Protein AF-A0A096AP42-F1 (afdb_monomer)

Sequence (80 aa):
MERTQTMYQQLADIDDNISWGAVAKEYFNKSASWFYHKMDGIDGNRKPTEFNLEERIQLKGALCDLADRIRRAADRIETT

Structure (mmCIF, N/CA/C/O backbone):
data_AF-A0A096AP42-F1
#
_entry.id   AF-A0A096AP42-F1
#
loop_
_atom_site.group_PDB
_atom_site.id
_atom_site.type_symbol
_atom_site.label_atom_id
_atom_site.label_alt_id
_atom_site.label_comp_id
_atom_site.label_asym_id
_atom_site.label_entity_id
_atom_site.label_seq_id
_atom_site.pdbx_PDB_ins_code
_atom_site.Cartn_x
_atom_site.Cartn_y
_atom_site.Cartn_z
_atom_site.occupancy
_atom_site.B_iso_or_equiv
_atom_site.auth_seq_id
_atom_site.auth_comp_id
_atom_site.auth_asym_id
_atom_site.auth_atom_id
_atom_site.pdbx_PDB_model_num
ATOM 1 N N . MET A 1 1 ? -4.390 7.286 -28.921 1.00 40.72 1 MET A N 1
ATOM 2 C CA . MET A 1 1 ? -3.576 6.502 -27.972 1.00 40.72 1 MET A CA 1
ATOM 3 C C . MET A 1 1 ? -4.175 6.723 -26.600 1.00 40.72 1 MET A C 1
ATOM 5 O O . MET A 1 1 ? -4.160 7.858 -26.139 1.00 40.72 1 MET A O 1
ATOM 9 N N . GLU A 1 2 ? -4.795 5.704 -26.009 1.00 44.00 2 GLU A N 1
ATOM 10 C CA . GLU A 1 2 ? -5.237 5.788 -24.614 1.00 44.00 2 GLU A CA 1
ATOM 11 C C . GLU A 1 2 ? -4.009 6.000 -23.726 1.00 44.00 2 GLU A C 1
ATOM 13 O O . GLU A 1 2 ? -3.007 5.298 -23.860 1.00 44.00 2 GLU A O 1
ATOM 18 N N . ARG A 1 3 ? -4.053 7.011 -22.856 1.00 53.12 3 ARG A N 1
ATOM 19 C CA . ARG A 1 3 ? -3.049 7.160 -21.804 1.00 53.12 3 ARG A CA 1
ATOM 20 C C . ARG A 1 3 ? -3.399 6.135 -20.732 1.00 53.12 3 ARG A C 1
ATOM 22 O O . ARG A 1 3 ? -4.307 6.384 -19.944 1.00 53.12 3 ARG A O 1
ATOM 29 N N . THR A 1 4 ? -2.729 4.987 -20.725 1.00 62.59 4 THR A N 1
ATOM 30 C CA . THR A 1 4 ? -2.832 4.050 -19.602 1.00 62.59 4 THR A CA 1
ATOM 31 C C . THR A 1 4 ? -2.373 4.782 -18.346 1.00 62.59 4 THR A C 1
ATOM 33 O O . THR A 1 4 ? -1.237 5.253 -18.290 1.00 62.59 4 THR A O 1
ATOM 36 N N . GLN A 1 5 ? -3.273 4.937 -17.377 1.00 81.44 5 GLN A N 1
ATOM 37 C CA . GLN A 1 5 ? -2.941 5.585 -16.115 1.00 81.44 5 GLN A CA 1
ATOM 38 C C . GLN A 1 5 ? -1.978 4.708 -15.314 1.00 81.44 5 GLN A C 1
ATOM 40 O 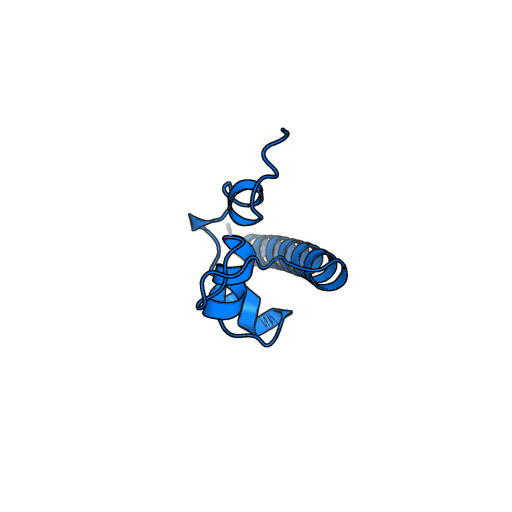O . GLN A 1 5 ? -2.181 3.493 -15.226 1.00 81.44 5 GLN A O 1
ATOM 45 N N . THR A 1 6 ? -0.949 5.316 -14.720 1.00 90.44 6 THR A N 1
ATOM 46 C CA . THR A 1 6 ? -0.042 4.607 -13.807 1.00 90.44 6 THR A CA 1
ATOM 47 C C . THR A 1 6 ? -0.809 4.122 -12.578 1.00 90.44 6 THR A C 1
ATOM 49 O O . THR A 1 6 ? -1.895 4.623 -12.271 1.00 90.44 6 THR A O 1
ATOM 52 N N . MET A 1 7 ? -0.262 3.150 -11.843 1.00 94.94 7 MET A N 1
ATOM 53 C CA . MET A 1 7 ? -0.914 2.703 -10.607 1.00 94.94 7 MET A CA 1
ATOM 54 C C . MET A 1 7 ? -1.017 3.856 -9.596 1.00 94.94 7 MET A C 1
ATOM 56 O O . MET A 1 7 ? -2.029 3.980 -8.915 1.00 94.94 7 MET A O 1
ATOM 60 N N . TYR A 1 8 ? -0.028 4.754 -9.580 1.00 91.62 8 TYR A N 1
ATOM 61 C CA . TYR A 1 8 ? -0.073 5.980 -8.787 1.00 91.62 8 TYR A CA 1
ATOM 62 C C . TYR A 1 8 ? -1.312 6.838 -9.091 1.00 91.62 8 TYR A C 1
ATOM 64 O O . TYR A 1 8 ? -2.022 7.248 -8.182 1.00 91.62 8 TYR A O 1
ATOM 72 N N . GLN A 1 9 ? -1.645 7.044 -10.369 1.00 93.25 9 GLN A N 1
ATOM 73 C CA . GLN A 1 9 ? -2.834 7.811 -10.763 1.00 93.25 9 GLN A CA 1
ATOM 74 C C . GLN A 1 9 ? -4.146 7.129 -10.354 1.00 93.25 9 GLN A C 1
ATOM 76 O O . GLN A 1 9 ? -5.095 7.807 -9.973 1.00 93.25 9 GLN A O 1
ATOM 81 N N . GLN A 1 10 ? -4.191 5.796 -10.393 1.00 94.12 10 GLN A N 1
ATOM 82 C CA . GLN A 1 10 ? -5.371 5.027 -9.984 1.00 94.12 10 GLN A CA 1
ATOM 83 C C . GLN A 1 10 ? -5.602 5.061 -8.465 1.00 94.12 10 GLN A C 1
ATOM 85 O O . GLN A 1 10 ? -6.739 4.922 -8.023 1.00 94.12 10 GLN A O 1
ATOM 90 N N . LEU A 1 11 ? -4.540 5.245 -7.676 1.00 94.88 11 LEU A N 1
ATOM 91 C CA . LEU A 1 11 ? -4.571 5.260 -6.209 1.00 94.88 11 LEU A CA 1
ATOM 92 C C . LEU A 1 11 ? -4.388 6.670 -5.622 1.00 94.88 11 LEU A C 1
ATOM 94 O O . LEU A 1 11 ? -4.192 6.811 -4.418 1.00 94.88 11 LEU A O 1
ATOM 98 N N . ALA A 1 12 ? -4.485 7.711 -6.454 1.00 93.56 12 ALA A N 1
ATOM 99 C CA . ALA A 1 12 ? -4.243 9.097 -6.055 1.00 93.56 12 ALA A CA 1
ATOM 100 C C . ALA A 1 12 ? -5.160 9.584 -4.916 1.00 93.56 12 ALA A C 1
ATOM 102 O O . ALA A 1 12 ? -4.742 10.420 -4.126 1.00 93.56 12 ALA A O 1
ATOM 103 N N . ASP A 1 13 ? -6.378 9.042 -4.801 1.00 96.12 13 ASP A N 1
ATOM 104 C CA . ASP A 1 13 ? -7.339 9.389 -3.737 1.00 96.12 13 ASP A CA 1
ATOM 105 C C . ASP A 1 13 ? -6.833 9.058 -2.321 1.00 96.12 13 ASP A C 1
ATOM 107 O O . ASP A 1 13 ? -7.233 9.692 -1.352 1.00 96.12 13 ASP A O 1
ATOM 111 N N . ILE A 1 14 ? -5.934 8.077 -2.197 1.00 95.50 14 ILE A N 1
ATOM 112 C CA . ILE A 1 14 ? -5.452 7.562 -0.905 1.00 95.50 14 ILE A CA 1
ATOM 113 C C . ILE A 1 14 ? -3.942 7.737 -0.710 1.00 95.50 14 ILE A C 1
ATOM 115 O O . ILE A 1 14 ? -3.409 7.301 0.311 1.00 95.50 14 ILE A O 1
ATOM 119 N N . ASP A 1 15 ? -3.245 8.345 -1.675 1.00 93.56 15 ASP A N 1
ATOM 120 C CA . ASP A 1 15 ? -1.779 8.411 -1.702 1.00 93.56 15 ASP A CA 1
ATOM 121 C C . ASP A 1 15 ? -1.200 9.086 -0.450 1.00 93.56 15 ASP A C 1
ATOM 123 O O . ASP A 1 15 ? -0.361 8.505 0.239 1.00 93.56 15 ASP A O 1
ATOM 127 N N . ASP A 1 16 ? -1.742 10.247 -0.075 1.00 94.19 16 ASP A N 1
ATOM 128 C CA . ASP A 1 16 ? -1.297 11.014 1.097 1.00 94.19 16 ASP A CA 1
ATOM 129 C C . ASP A 1 16 ? -1.637 10.340 2.441 1.00 94.19 16 ASP A C 1
ATOM 131 O O . ASP A 1 16 ? -1.167 10.761 3.502 1.00 94.19 16 ASP A O 1
ATOM 135 N N . ASN A 1 17 ? -2.470 9.297 2.434 1.00 95.94 17 ASN A N 1
ATOM 136 C CA . ASN A 1 17 ? -2.922 8.616 3.647 1.00 95.94 17 ASN A CA 1
ATOM 137 C C . ASN A 1 17 ? -2.229 7.271 3.884 1.00 95.94 17 ASN A C 1
ATOM 139 O O . ASN A 1 17 ? -2.401 6.679 4.953 1.00 95.94 17 ASN A O 1
ATOM 143 N N . ILE A 1 18 ? -1.450 6.777 2.917 1.00 94.75 18 ILE A N 1
ATOM 144 C CA . ILE A 1 18 ? -0.866 5.437 2.959 1.00 94.75 18 ILE A CA 1
ATOM 145 C C . ILE A 1 18 ? 0.658 5.497 2.897 1.00 94.75 18 ILE A C 1
ATOM 147 O O . ILE A 1 18 ? 1.268 6.114 2.032 1.00 94.75 18 ILE A O 1
ATOM 151 N N . SER A 1 19 ? 1.308 4.743 3.785 1.00 95.94 19 SER A N 1
ATOM 152 C CA . SER A 1 19 ? 2.735 4.456 3.647 1.00 95.94 19 SER A CA 1
ATOM 153 C C . SER A 1 19 ? 2.954 3.289 2.681 1.00 95.94 19 SER A C 1
ATOM 155 O O . SER A 1 19 ? 2.932 2.122 3.080 1.00 95.94 19 SER A O 1
ATOM 15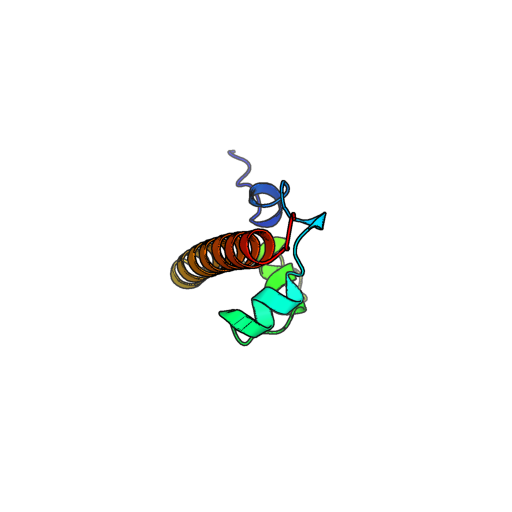7 N N . TRP A 1 20 ? 3.227 3.584 1.408 1.00 96.75 20 TRP A N 1
ATOM 158 C CA . TRP A 1 20 ? 3.522 2.548 0.407 1.00 96.75 20 TRP A CA 1
ATOM 159 C C . TRP A 1 20 ? 4.753 1.706 0.750 1.00 96.75 20 TRP A C 1
ATOM 161 O O . TRP A 1 20 ? 4.795 0.513 0.459 1.00 96.75 20 TRP A O 1
ATOM 171 N N . GLY A 1 21 ? 5.738 2.286 1.442 1.00 97.75 21 GLY A N 1
ATOM 172 C CA . GLY A 1 21 ? 6.883 1.538 1.962 1.00 97.75 21 GLY A CA 1
ATOM 173 C C . GLY A 1 21 ? 6.495 0.478 3.000 1.00 97.75 21 GLY A C 1
ATOM 174 O O . GLY A 1 21 ? 7.068 -0.614 3.000 1.00 97.75 21 GLY A O 1
ATOM 175 N N . ALA A 1 22 ? 5.503 0.764 3.850 1.00 98.00 22 ALA A N 1
ATOM 176 C CA . ALA A 1 22 ? 4.969 -0.216 4.792 1.00 98.00 22 ALA A CA 1
ATOM 177 C C . ALA A 1 22 ? 4.211 -1.329 4.057 1.00 98.00 22 ALA A C 1
ATOM 179 O O . ALA A 1 22 ? 4.467 -2.503 4.319 1.00 98.00 22 ALA A O 1
ATOM 180 N N . VAL A 1 23 ? 3.376 -0.974 3.072 1.00 98.12 23 VAL A N 1
ATOM 181 C CA . VAL A 1 23 ? 2.660 -1.947 2.227 1.00 98.12 23 VAL A CA 1
ATOM 182 C C . VAL A 1 23 ? 3.642 -2.877 1.503 1.00 98.12 23 VAL A C 1
ATOM 184 O O . VAL A 1 23 ? 3.476 -4.098 1.522 1.00 98.12 23 VAL A O 1
ATOM 187 N N . ALA A 1 24 ? 4.710 -2.323 0.925 1.00 98.38 24 ALA A N 1
ATOM 188 C CA . ALA A 1 24 ? 5.754 -3.086 0.246 1.00 98.38 24 ALA A CA 1
ATOM 189 C C . ALA A 1 24 ? 6.413 -4.124 1.165 1.00 98.38 24 ALA A C 1
ATOM 191 O O . ALA A 1 24 ? 6.639 -5.269 0.768 1.00 98.38 24 ALA A O 1
ATOM 192 N N . LYS A 1 25 ? 6.704 -3.732 2.408 1.00 98.38 25 LYS A N 1
ATOM 193 C CA . LYS A 1 25 ? 7.333 -4.612 3.391 1.00 98.38 25 LYS A CA 1
ATOM 194 C C . LYS A 1 25 ? 6.368 -5.692 3.878 1.00 98.38 25 LYS A C 1
ATOM 196 O O . LYS A 1 25 ? 6.736 -6.860 3.885 1.00 98.38 25 LYS A O 1
ATOM 201 N N . GLU A 1 26 ? 5.167 -5.298 4.289 1.00 98.19 26 GLU A N 1
ATOM 202 C CA . GLU A 1 26 ? 4.207 -6.174 4.966 1.00 98.19 26 GLU A CA 1
ATOM 203 C C . GLU A 1 26 ? 3.570 -7.187 4.015 1.00 98.19 26 GLU A C 1
ATOM 205 O O . GLU A 1 26 ? 3.525 -8.374 4.327 1.00 98.19 26 GLU A O 1
ATOM 210 N N . TYR A 1 27 ? 3.131 -6.742 2.836 1.00 98.19 27 TYR A N 1
ATOM 211 C CA . TYR A 1 27 ? 2.377 -7.604 1.931 1.00 98.19 27 TYR A CA 1
ATOM 212 C C . TYR A 1 27 ? 3.252 -8.237 0.862 1.00 98.19 27 TYR A C 1
ATOM 214 O O . TYR A 1 27 ? 2.965 -9.358 0.473 1.00 98.19 27 TYR A O 1
ATOM 222 N N . PHE A 1 28 ? 4.318 -7.573 0.401 1.00 98.00 28 PHE A N 1
ATOM 223 C CA . PHE A 1 28 ? 5.133 -8.055 -0.726 1.00 98.00 28 PHE A CA 1
ATOM 224 C C . PHE A 1 28 ? 6.511 -8.583 -0.316 1.00 98.00 28 PHE A C 1
ATOM 226 O O . PHE A 1 28 ? 7.191 -9.207 -1.134 1.00 98.00 28 PHE A O 1
ATOM 233 N N . ASN A 1 29 ? 6.945 -8.337 0.926 1.00 98.19 29 ASN A N 1
ATOM 234 C CA . ASN A 1 29 ? 8.314 -8.589 1.379 1.00 98.19 29 ASN A CA 1
ATOM 235 C C . ASN A 1 29 ? 9.362 -7.951 0.436 1.00 98.19 29 ASN A C 1
ATOM 237 O O . ASN A 1 29 ? 10.351 -8.575 0.036 1.00 98.19 29 ASN A O 1
ATOM 241 N N . LYS A 1 30 ? 9.108 -6.703 0.020 1.00 98.31 30 LYS A N 1
ATOM 242 C CA . LYS A 1 30 ? 9.962 -5.905 -0.876 1.00 98.31 30 LYS A CA 1
ATOM 243 C C . LYS A 1 30 ? 10.344 -4.570 -0.238 1.00 98.31 30 LYS A C 1
ATOM 245 O O . LYS A 1 30 ? 9.818 -4.170 0.797 1.00 98.31 30 LYS A O 1
ATOM 250 N N . SER A 1 31 ? 11.289 -3.875 -0.869 1.00 97.94 31 SER A N 1
ATOM 251 C CA . SER A 1 31 ? 11.684 -2.525 -0.467 1.00 97.94 31 SER A CA 1
ATOM 252 C C . SER A 1 31 ? 10.662 -1.476 -0.912 1.00 97.94 31 SER A C 1
ATOM 254 O O . SER A 1 31 ? 9.950 -1.661 -1.899 1.00 97.94 31 SER A O 1
ATOM 256 N N . ALA A 1 32 ? 10.650 -0.331 -0.226 1.00 97.56 32 ALA A N 1
ATOM 257 C CA . ALA A 1 32 ? 9.832 0.815 -0.619 1.00 97.56 32 ALA A CA 1
ATOM 258 C C . ALA A 1 32 ? 10.150 1.278 -2.052 1.00 97.56 32 ALA A C 1
ATOM 260 O O . ALA A 1 32 ? 9.239 1.463 -2.850 1.00 97.56 32 ALA A O 1
ATOM 261 N N . SER A 1 33 ? 11.435 1.387 -2.414 1.00 96.94 33 SER A N 1
ATOM 262 C CA . SER A 1 33 ? 11.848 1.805 -3.761 1.00 96.94 33 SER A CA 1
ATOM 263 C C . SER A 1 33 ? 11.325 0.874 -4.854 1.00 96.94 33 SER A C 1
ATOM 265 O O . SER A 1 33 ? 10.907 1.350 -5.901 1.00 96.94 33 SER A O 1
ATOM 267 N N . TRP A 1 34 ? 11.301 -0.445 -4.618 1.00 97.56 34 TRP A N 1
ATOM 268 C CA . TRP A 1 34 ? 10.703 -1.389 -5.567 1.00 97.56 34 TRP A CA 1
ATOM 269 C C . TRP A 1 34 ? 9.227 -1.065 -5.819 1.00 97.56 34 TRP A C 1
ATOM 271 O O . TRP A 1 34 ? 8.784 -1.079 -6.964 1.00 97.56 34 TRP A O 1
ATOM 281 N N . PHE A 1 35 ? 8.491 -0.729 -4.762 1.00 97.75 35 PHE A N 1
ATOM 282 C CA . PHE A 1 35 ? 7.069 -0.428 -4.850 1.00 97.75 35 PHE A CA 1
ATOM 283 C C . PHE A 1 35 ? 6.809 0.908 -5.553 1.00 97.75 35 PHE A C 1
ATOM 285 O O . PHE A 1 35 ? 5.993 0.953 -6.467 1.00 97.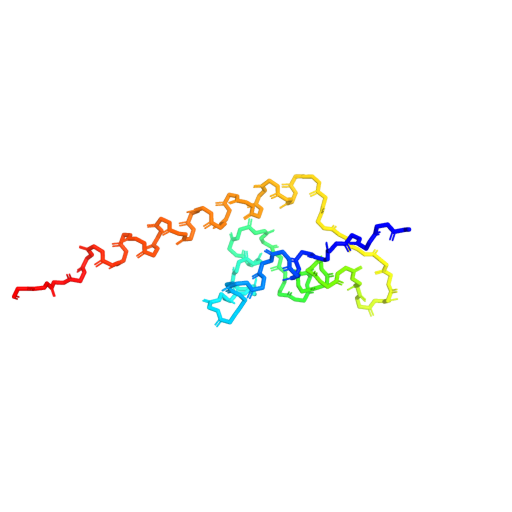75 35 PHE A O 1
ATOM 292 N N . TYR A 1 36 ? 7.546 1.969 -5.207 1.00 96.25 36 TYR A N 1
ATOM 293 C CA . TYR A 1 36 ? 7.425 3.268 -5.882 1.00 96.25 36 TYR A CA 1
ATOM 294 C C . TYR A 1 36 ? 7.757 3.179 -7.376 1.00 96.25 36 TYR A C 1
ATOM 296 O O . TYR A 1 36 ? 6.993 3.671 -8.195 1.00 96.25 36 TYR A O 1
ATOM 304 N N . HIS A 1 37 ? 8.802 2.440 -7.765 1.00 97.06 37 HIS A N 1
ATOM 305 C CA . HIS A 1 37 ? 9.092 2.203 -9.184 1.00 97.06 37 HIS A CA 1
ATOM 306 C C . HIS A 1 37 ? 7.916 1.547 -9.927 1.00 97.06 37 HIS A C 1
ATOM 308 O O . HIS A 1 37 ? 7.576 1.936 -11.043 1.00 97.06 37 HIS A O 1
ATOM 314 N N . LYS A 1 38 ? 7.276 0.545 -9.307 1.00 96.94 38 LYS A N 1
ATOM 315 C CA . LYS A 1 38 ? 6.092 -0.130 -9.862 1.00 96.94 38 LYS A CA 1
ATOM 316 C C . LYS A 1 38 ? 4.881 0.804 -9.947 1.00 96.94 38 LYS A C 1
ATOM 318 O O . LYS A 1 38 ? 4.120 0.705 -10.906 1.00 96.94 38 LYS A O 1
ATOM 323 N N . MET A 1 39 ? 4.720 1.698 -8.972 1.00 95.69 39 MET A N 1
ATOM 324 C CA . MET A 1 39 ? 3.663 2.712 -8.942 1.00 95.69 39 MET A CA 1
ATOM 325 C C . MET A 1 39 ? 3.829 3.755 -10.053 1.00 95.69 39 MET A C 1
ATOM 327 O O . MET A 1 39 ? 2.856 4.057 -10.747 1.00 95.69 39 MET A O 1
ATOM 331 N N . ASP A 1 40 ? 5.058 4.241 -10.244 1.00 94.56 40 ASP A N 1
ATOM 332 C CA . ASP A 1 40 ? 5.431 5.270 -11.224 1.00 94.56 40 ASP A CA 1
ATOM 333 C C . ASP A 1 40 ? 5.504 4.735 -12.659 1.00 94.56 40 ASP A C 1
ATOM 335 O O . ASP A 1 40 ? 5.439 5.494 -13.626 1.00 94.56 40 ASP A O 1
ATOM 339 N N . GLY A 1 41 ? 5.643 3.418 -12.814 1.00 94.69 41 GLY A N 1
ATOM 340 C CA . GLY A 1 41 ? 5.773 2.767 -14.112 1.00 94.69 41 GLY A CA 1
ATOM 341 C C . GLY A 1 41 ? 7.212 2.707 -14.643 1.00 94.69 41 GLY A C 1
ATOM 342 O O . GLY A 1 41 ? 7.438 2.249 -15.766 1.00 94.69 41 GLY A O 1
ATOM 343 N N . ILE A 1 42 ? 8.195 3.196 -13.878 1.00 94.62 42 ILE A N 1
ATOM 344 C CA . ILE A 1 42 ? 9.598 3.336 -14.289 1.00 94.62 42 ILE A CA 1
ATOM 345 C C . ILE A 1 42 ? 10.520 2.902 -13.140 1.00 94.62 42 ILE A C 1
ATOM 347 O O . ILE A 1 42 ? 10.351 3.322 -12.000 1.00 94.62 42 ILE A O 1
ATOM 351 N N . ASP A 1 43 ? 11.516 2.064 -13.435 1.00 94.44 43 ASP A N 1
ATOM 352 C CA . ASP A 1 43 ? 12.506 1.609 -12.456 1.00 94.44 43 ASP A CA 1
ATOM 353 C C . ASP A 1 43 ? 13.701 2.567 -12.285 1.00 94.44 43 ASP A C 1
ATOM 355 O O . ASP A 1 43 ? 13.875 3.543 -13.018 1.00 94.44 43 ASP A O 1
ATOM 359 N N . GLY A 1 44 ? 14.584 2.255 -11.331 1.00 90.38 44 GLY A N 1
ATOM 360 C CA . GLY A 1 44 ? 15.796 3.043 -11.070 1.00 90.38 44 GLY A CA 1
ATOM 361 C C . GLY A 1 44 ? 16.788 3.111 -12.244 1.00 90.38 44 GLY A C 1
ATOM 362 O O . GLY A 1 44 ? 17.657 3.977 -12.253 1.00 90.38 44 GLY A O 1
ATOM 363 N N . ASN A 1 45 ? 16.646 2.246 -13.254 1.00 94.62 45 ASN A N 1
ATOM 364 C CA . ASN A 1 45 ? 17.422 2.262 -14.498 1.00 94.62 45 ASN A CA 1
ATOM 365 C C . ASN A 1 45 ? 16.664 2.938 -15.653 1.00 94.62 45 ASN A C 1
ATOM 367 O O . ASN A 1 45 ? 17.071 2.815 -16.811 1.00 94.62 45 ASN A O 1
ATOM 371 N N . ARG A 1 46 ? 15.565 3.642 -15.356 1.00 92.94 46 ARG A N 1
ATOM 372 C CA . ARG A 1 46 ? 14.673 4.295 -16.324 1.00 92.94 46 ARG A CA 1
ATOM 373 C C . ARG A 1 46 ? 14.006 3.327 -17.307 1.00 92.94 46 ARG A C 1
ATOM 375 O O . ARG A 1 46 ? 13.601 3.741 -18.395 1.00 92.94 46 ARG A O 1
ATOM 382 N N . LYS A 1 47 ? 13.893 2.047 -16.952 1.00 95.94 47 LYS A N 1
ATOM 383 C CA . LYS A 1 47 ? 13.178 1.048 -17.750 1.00 95.94 47 LYS A CA 1
ATOM 384 C C . LYS A 1 47 ? 11.711 0.990 -17.324 1.00 95.94 47 LYS A C 1
ATOM 386 O O . LYS 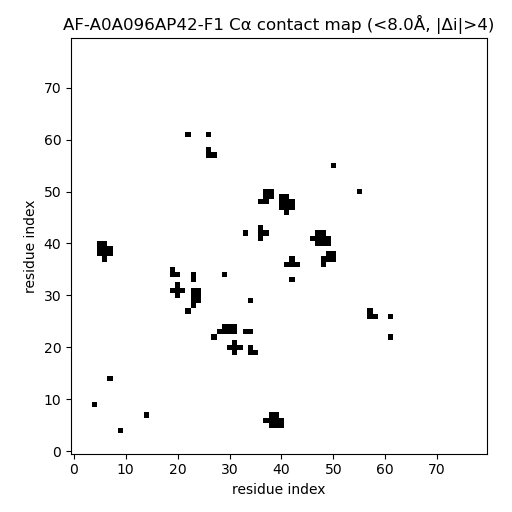A 1 47 ? 11.435 1.128 -16.132 1.00 95.94 47 LYS A O 1
ATOM 391 N N . PRO A 1 48 ? 10.775 0.753 -18.259 1.00 95.44 48 PRO A N 1
ATOM 392 C CA . PRO A 1 48 ? 9.383 0.511 -17.908 1.00 95.44 48 PRO A CA 1
ATOM 393 C C . PRO A 1 48 ? 9.254 -0.666 -16.940 1.00 95.44 48 PRO A C 1
ATOM 395 O O . PRO A 1 48 ? 9.896 -1.703 -17.117 1.00 95.44 48 PRO A O 1
ATOM 398 N N . THR A 1 49 ? 8.413 -0.511 -15.928 1.00 95.75 49 THR A N 1
ATOM 399 C CA . THR A 1 49 ? 8.076 -1.566 -14.973 1.00 95.75 49 THR A CA 1
ATOM 400 C C . THR A 1 49 ? 6.626 -1.408 -14.557 1.00 95.75 49 THR A C 1
ATOM 402 O O . THR A 1 49 ? 6.110 -0.305 -14.499 1.00 95.75 49 THR A O 1
ATOM 405 N N . GLU A 1 50 ? 5.952 -2.506 -14.262 1.00 96.06 50 GLU A N 1
ATOM 406 C CA . GLU A 1 50 ? 4.560 -2.488 -13.821 1.00 96.06 50 GLU A CA 1
ATOM 407 C C . GLU A 1 50 ? 4.317 -3.633 -12.849 1.00 96.06 50 GLU A C 1
ATOM 409 O O . GLU A 1 50 ? 5.045 -4.632 -12.862 1.00 96.06 50 GLU A O 1
ATOM 414 N N . PHE A 1 51 ? 3.301 -3.505 -11.999 1.00 97.19 51 PHE A N 1
ATOM 415 C CA . PHE A 1 51 ? 2.812 -4.655 -11.248 1.00 97.19 51 PHE A CA 1
ATOM 416 C C . PHE A 1 51 ? 2.285 -5.697 -12.231 1.00 97.19 51 PHE A C 1
ATOM 418 O O . PHE A 1 51 ? 1.423 -5.375 -13.048 1.00 97.19 51 PHE A O 1
ATOM 425 N N . ASN A 1 52 ? 2.772 -6.933 -12.155 1.00 96.62 52 ASN A N 1
ATOM 426 C CA . ASN A 1 52 ? 2.217 -8.037 -12.934 1.00 96.62 52 ASN A CA 1
ATOM 427 C C . ASN A 1 52 ? 0.819 -8.436 -12.406 1.00 96.62 52 ASN A C 1
ATOM 429 O O . ASN A 1 52 ? 0.304 -7.850 -11.453 1.00 96.62 52 ASN A O 1
ATOM 433 N N . LEU A 1 53 ? 0.167 -9.423 -13.029 1.00 97.38 53 LEU A N 1
ATOM 434 C CA . LEU A 1 53 ? -1.188 -9.826 -12.631 1.00 97.38 53 LEU A CA 1
ATOM 435 C C . LEU A 1 53 ? -1.277 -10.285 -11.165 1.00 97.38 53 LEU A C 1
ATOM 437 O O . LEU A 1 53 ? -2.178 -9.846 -10.454 1.00 97.38 53 LEU A O 1
ATOM 441 N N . GLU A 1 54 ? -0.355 -11.134 -10.717 1.00 98.25 54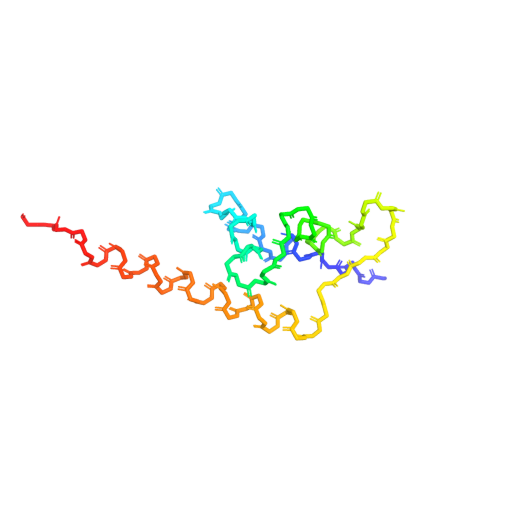 GLU A N 1
ATOM 442 C CA . GLU A 1 54 ? -0.326 -11.644 -9.341 1.00 98.25 54 GLU A CA 1
ATOM 443 C C . GLU A 1 54 ? -0.081 -10.508 -8.345 1.00 98.25 54 GLU A C 1
ATOM 445 O O . GLU A 1 54 ? -0.800 -10.375 -7.356 1.00 98.25 54 GLU A O 1
ATOM 450 N N . GLU A 1 55 ? 0.862 -9.621 -8.661 1.00 98.44 55 GLU A N 1
ATOM 451 C CA . GLU A 1 55 ? 1.182 -8.457 -7.837 1.00 98.44 55 GLU A CA 1
ATOM 452 C C . GLU A 1 55 ? -0.009 -7.486 -7.734 1.00 98.44 55 GLU A C 1
ATOM 454 O O . GLU A 1 55 ? -0.255 -6.928 -6.667 1.00 98.44 55 GLU A O 1
ATOM 459 N N . ARG A 1 56 ? -0.800 -7.312 -8.804 1.00 98.06 56 ARG A N 1
ATOM 460 C CA . ARG A 1 56 ? -2.035 -6.504 -8.772 1.00 98.06 56 ARG A CA 1
ATOM 461 C C . ARG A 1 56 ? -3.122 -7.139 -7.909 1.00 98.06 56 ARG A C 1
ATOM 463 O O . ARG A 1 56 ? -3.806 -6.429 -7.174 1.00 98.06 56 ARG A O 1
ATOM 470 N N . ILE A 1 57 ? -3.283 -8.461 -7.979 1.00 98.50 57 ILE A N 1
ATOM 471 C CA . ILE A 1 57 ? -4.221 -9.197 -7.117 1.00 98.50 57 ILE A CA 1
ATOM 472 C C . ILE A 1 57 ? -3.813 -9.034 -5.649 1.00 98.50 57 ILE A C 1
ATOM 474 O O . ILE A 1 57 ? -4.653 -8.725 -4.804 1.00 98.50 57 ILE A O 1
ATOM 478 N N . GLN A 1 58 ? -2.521 -9.169 -5.360 1.00 98.62 58 GLN A N 1
ATOM 479 C CA . GLN A 1 58 ? -1.966 -8.979 -4.025 1.00 98.62 58 GLN A CA 1
ATOM 480 C C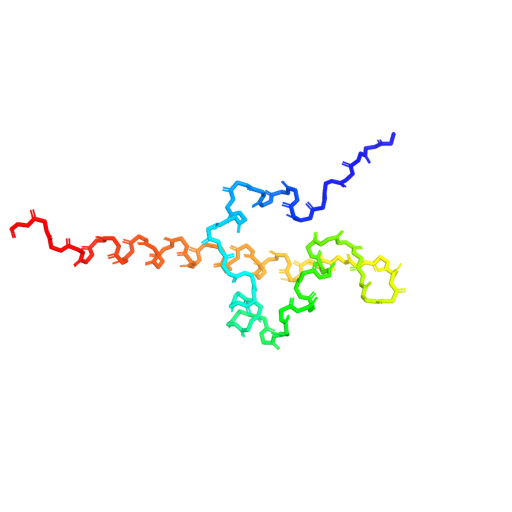 . GLN A 1 58 ? -2.122 -7.535 -3.532 1.00 98.62 58 GLN A C 1
ATOM 482 O O . GLN A 1 58 ? -2.513 -7.334 -2.386 1.00 98.62 58 GLN A O 1
ATOM 487 N N . LEU A 1 59 ? -1.907 -6.534 -4.393 1.00 98.25 59 LEU A N 1
ATOM 488 C CA . LEU A 1 59 ? -2.114 -5.120 -4.061 1.00 98.25 59 LEU A CA 1
ATOM 489 C C . LEU A 1 59 ? -3.575 -4.844 -3.707 1.00 98.25 59 LEU A C 1
ATOM 491 O O . LEU A 1 59 ? -3.857 -4.227 -2.682 1.00 98.25 59 LEU A O 1
ATOM 495 N N . LYS A 1 60 ? -4.511 -5.356 -4.512 1.00 98.31 60 LYS A N 1
ATOM 496 C CA . LYS A 1 60 ? -5.943 -5.263 -4.215 1.00 98.31 60 LYS A CA 1
ATOM 497 C C . LYS A 1 60 ? -6.267 -5.887 -2.854 1.00 98.31 60 LYS A C 1
ATOM 499 O O . LYS A 1 60 ? -6.972 -5.270 -2.063 1.00 98.31 60 LYS A O 1
ATOM 504 N N . GLY A 1 61 ? -5.735 -7.077 -2.570 1.00 98.62 61 GLY A N 1
ATOM 505 C CA . GLY A 1 61 ? -5.904 -7.740 -1.274 1.00 98.62 61 GLY A CA 1
ATOM 506 C C . GLY A 1 61 ? -5.341 -6.925 -0.105 1.00 98.62 61 GLY A C 1
ATOM 507 O O . GLY A 1 61 ? -6.020 -6.770 0.905 1.00 98.62 61 GLY A O 1
ATOM 508 N N . ALA A 1 62 ? -4.147 -6.350 -0.267 1.00 98.44 62 ALA A N 1
ATOM 509 C CA . ALA A 1 62 ? -3.506 -5.504 0.739 1.00 98.44 62 ALA A CA 1
ATOM 510 C C . ALA A 1 62 ? -4.333 -4.250 1.064 1.00 98.44 62 ALA A C 1
ATOM 512 O O . ALA A 1 62 ? -4.484 -3.893 2.230 1.00 98.44 62 ALA A O 1
ATOM 513 N N . LEU A 1 63 ? -4.904 -3.599 0.044 1.00 98.06 63 LEU A N 1
ATOM 514 C CA . LEU A 1 63 ? -5.772 -2.434 0.232 1.00 98.06 63 LEU A CA 1
ATOM 515 C C . LEU A 1 63 ? -7.076 -2.802 0.954 1.00 98.06 63 LEU A C 1
ATOM 517 O O . LEU A 1 63 ? -7.504 -2.066 1.842 1.00 98.06 63 LEU A O 1
ATOM 521 N N . CYS A 1 64 ? -7.683 -3.947 0.623 1.00 98.50 64 CYS A N 1
ATOM 522 C CA . CYS A 1 64 ? -8.861 -4.442 1.337 1.00 98.50 64 CYS A CA 1
ATOM 523 C C . CYS A 1 64 ? -8.555 -4.759 2.811 1.00 98.50 64 CYS A C 1
ATOM 525 O O . CYS A 1 64 ? -9.294 -4.310 3.684 1.00 98.50 64 CYS A O 1
ATOM 527 N N . ASP A 1 65 ? -7.452 -5.460 3.106 1.00 98.50 65 ASP A N 1
ATOM 528 C CA . ASP A 1 65 ? -7.071 -5.746 4.497 1.00 98.50 65 ASP A CA 1
ATOM 529 C C . ASP A 1 65 ? -6.791 -4.459 5.287 1.00 98.50 65 ASP A C 1
ATOM 531 O O . ASP A 1 65 ? -7.259 -4.306 6.418 1.00 98.50 65 ASP A O 1
ATOM 535 N N . LEU A 1 66 ? -6.092 -3.489 4.684 1.00 97.50 66 LEU A N 1
ATOM 536 C CA . LEU A 1 66 ? -5.842 -2.196 5.318 1.00 97.50 66 LEU A CA 1
ATOM 537 C C . LEU A 1 66 ? -7.147 -1.447 5.626 1.00 97.50 66 LEU A C 1
ATOM 539 O O . LEU A 1 66 ? -7.291 -0.916 6.729 1.00 97.50 66 LEU A O 1
ATOM 543 N N . ALA A 1 67 ? -8.110 -1.438 4.703 1.00 97.69 67 ALA A N 1
ATOM 544 C CA . ALA A 1 67 ? -9.417 -0.825 4.930 1.00 97.69 67 ALA A CA 1
ATOM 545 C C . ALA A 1 67 ? -10.151 -1.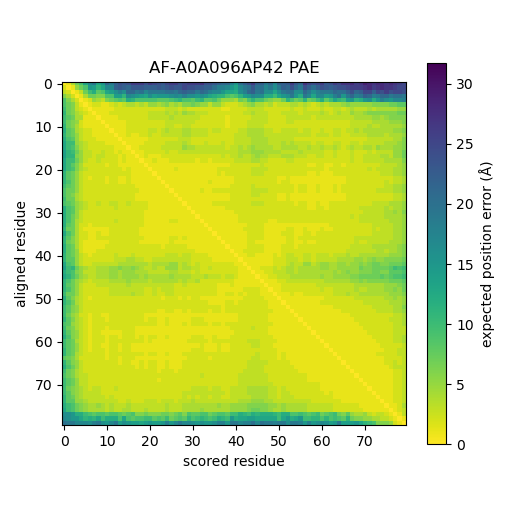471 6.119 1.00 97.69 67 ALA A C 1
ATOM 547 O O . ALA A 1 67 ? -10.659 -0.769 6.999 1.00 97.69 67 ALA A O 1
ATOM 548 N N . ASP A 1 68 ? -10.135 -2.802 6.208 1.00 98.56 68 ASP A N 1
ATOM 549 C CA . ASP A 1 68 ? -10.746 -3.526 7.323 1.00 98.56 68 ASP A CA 1
ATOM 550 C C . ASP A 1 68 ? -10.015 -3.266 8.649 1.00 98.56 68 ASP A C 1
ATOM 552 O O . ASP A 1 68 ? -10.640 -3.159 9.707 1.00 98.56 68 ASP A O 1
ATOM 556 N N . ARG A 1 69 ? -8.684 -3.133 8.623 1.00 97.75 69 ARG A N 1
ATOM 557 C CA . ARG A 1 69 ? -7.886 -2.755 9.800 1.00 97.75 69 ARG A CA 1
ATOM 558 C C . ARG A 1 69 ? -8.229 -1.356 10.287 1.00 97.75 69 ARG A C 1
ATOM 560 O O . ARG A 1 69 ? -8.375 -1.176 11.495 1.00 97.75 69 ARG A O 1
ATOM 567 N N . ILE A 1 70 ? -8.383 -0.398 9.374 1.00 97.50 70 ILE A N 1
ATOM 568 C CA . ILE A 1 70 ? -8.815 0.966 9.698 1.00 97.50 70 ILE A CA 1
ATOM 569 C C . ILE A 1 70 ? -10.204 0.930 10.341 1.00 97.50 70 ILE A C 1
ATOM 571 O O . ILE A 1 70 ? -10.392 1.524 11.401 1.00 97.50 70 ILE A O 1
ATOM 575 N N . ARG A 1 71 ? -11.150 0.169 9.770 1.00 98.25 71 ARG A N 1
ATOM 576 C CA . ARG A 1 71 ? -12.489 -0.020 10.351 1.00 98.25 71 ARG A CA 1
ATOM 577 C C . ARG A 1 71 ? -12.417 -0.573 11.774 1.00 98.25 71 ARG A C 1
ATOM 579 O O . ARG A 1 71 ? -12.936 0.048 12.692 1.00 98.25 71 ARG A O 1
ATOM 586 N N . ARG A 1 72 ? -11.703 -1.687 11.975 1.00 98.19 72 ARG A N 1
ATOM 587 C CA . ARG A 1 72 ? -11.529 -2.304 13.301 1.00 98.19 72 ARG A CA 1
ATOM 588 C C . ARG A 1 72 ? -10.857 -1.373 14.307 1.00 98.19 72 ARG A C 1
ATOM 590 O O . ARG A 1 72 ? -11.135 -1.480 15.496 1.00 98.19 72 ARG A O 1
ATOM 597 N N . ALA A 1 73 ? -9.935 -0.519 13.865 1.00 97.94 73 ALA A N 1
ATOM 598 C CA . ALA A 1 73 ? -9.304 0.469 14.732 1.00 97.94 73 ALA A CA 1
ATOM 599 C C . ALA A 1 73 ? -10.304 1.554 15.151 1.00 97.94 73 ALA A C 1
ATOM 601 O O . ALA A 1 73 ? -10.363 1.882 16.332 1.00 97.94 73 ALA A O 1
ATOM 602 N N . ALA A 1 74 ? -11.117 2.050 14.213 1.00 98.06 74 ALA A N 1
ATOM 603 C CA . ALA A 1 74 ? -12.168 3.023 14.495 1.00 98.06 74 ALA A CA 1
ATOM 604 C C . ALA A 1 74 ? -13.205 2.473 15.488 1.00 98.06 74 ALA A C 1
ATOM 606 O O . ALA A 1 74 ? -13.528 3.148 16.460 1.00 98.06 74 ALA A O 1
ATOM 607 N N . ASP A 1 75 ? -13.648 1.226 15.309 1.00 97.19 75 ASP A N 1
ATOM 608 C CA . ASP A 1 75 ? -14.655 0.586 16.171 1.00 97.19 75 ASP A CA 1
ATOM 609 C C . ASP A 1 75 ? -14.170 0.348 17.617 1.00 97.19 75 ASP A C 1
ATOM 611 O O . ASP A 1 75 ? -14.972 0.072 18.505 1.00 97.19 75 ASP A O 1
ATOM 615 N N . ARG A 1 76 ? -12.855 0.427 17.871 1.00 97.06 76 ARG A N 1
ATOM 616 C CA . ARG A 1 76 ? -12.261 0.283 19.215 1.00 97.06 76 ARG A CA 1
ATOM 617 C C . ARG A 1 76 ? -12.163 1.596 19.983 1.00 97.06 76 ARG A C 1
ATOM 619 O O . ARG A 1 76 ? -11.792 1.567 21.153 1.00 97.06 76 ARG A O 1
ATOM 626 N N . ILE A 1 77 ? -12.408 2.732 19.336 1.00 97.69 77 ILE A N 1
ATOM 627 C CA . ILE A 1 77 ? -12.371 4.032 20.004 1.00 97.69 77 ILE A CA 1
ATOM 628 C C . ILE A 1 77 ? -13.605 4.115 20.905 1.00 97.69 77 ILE A C 1
ATOM 630 O O . ILE A 1 77 ? -14.731 4.091 20.414 1.00 97.69 77 ILE A O 1
ATOM 634 N N . GLU A 1 78 ? -13.396 4.189 22.220 1.00 94.06 78 GLU A N 1
ATOM 635 C CA . GLU A 1 78 ? -14.482 4.399 23.181 1.00 94.06 78 GLU A CA 1
ATOM 636 C C . GLU A 1 78 ? -15.118 5.775 22.939 1.00 94.06 78 GLU A C 1
ATOM 638 O O . GLU A 1 78 ? -14.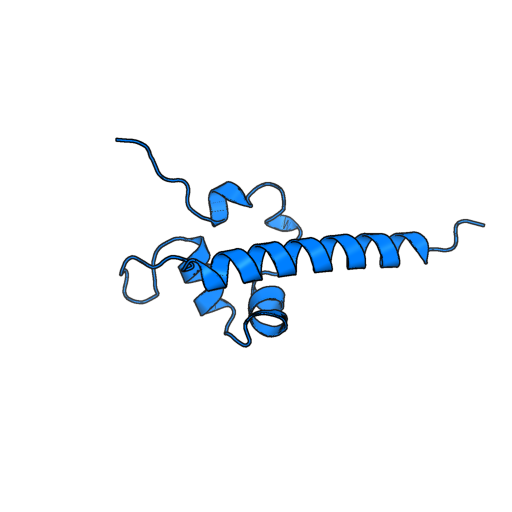429 6.795 22.885 1.00 94.06 78 GLU A O 1
ATOM 643 N N . THR A 1 79 ? -16.440 5.808 22.770 1.00 92.62 79 THR A N 1
ATOM 644 C CA . THR A 1 79 ? -17.207 7.039 22.505 1.00 92.62 79 THR A CA 1
ATOM 645 C C . THR A 1 79 ? -18.165 7.395 23.645 1.00 92.62 79 THR A C 1
ATOM 647 O O . THR A 1 79 ? -19.140 8.110 23.415 1.00 92.62 79 THR A O 1
ATOM 650 N N . THR A 1 80 ? -17.939 6.852 24.843 1.00 78.75 80 THR A N 1
ATOM 651 C CA . THR A 1 80 ? -18.822 6.966 26.018 1.00 78.75 80 THR A CA 1
ATOM 652 C C . THR A 1 80 ? -18.102 7.541 27.217 1.00 78.75 80 THR A C 1
ATOM 654 O O . THR A 1 80 ? -16.973 7.070 27.468 1.00 78.75 80 THR A O 1
#

pLDDT: mean 93.78, std 10.7, range [40.72, 98.62]

Organism: NCBI:txid1401073

Foldseek 3Di:
DDPDQALCRVCVVCVVPDDCQVLCCPQVVHGSQVRVCQRVQAHPVRDGHHQDPVSVVSVVVSVVVVVVVVVVVVVPDDPD

Nearest PDB structures (foldseek):
  2d5v-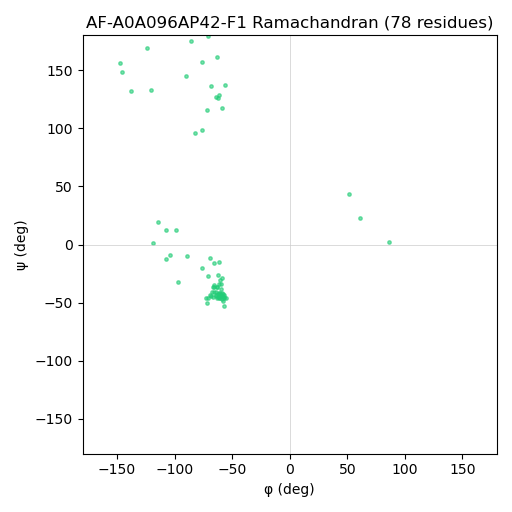assembly2_B  TM=4.291E-01  e=3.255E+00  Rattus norvegicus

InterPro domains:
  IPR032483 Protein of unknown function DUF5053 [PF16476] (7-77)

Solvent-accessible surface area (backbone atoms only — not comparable to full-atom values): 4744 Å² total; per-residue (Å²): 131,85,80,79,73,41,56,46,67,76,43,52,94,49,48,96,80,52,62,60,45,56,49,19,40,75,74,67,72,42,53,39,67,62,43,51,20,31,27,70,32,36,38,98,85,73,41,81,38,64,65,51,74,69,53,46,54,48,48,54,50,50,53,51,52,49,52,52,50,52,49,57,56,59,74,65,58,83,90,126

Mean predicted aligned error: 3.7 Å

Secondary structure (DSSP, 8-state):
---PPPHHHHTGGGGGG--HHHHHHHHH---HHHHHHHHHTB-TTS-B----HHHHHHHHHHHHHHHHHHHHHHTTS---

Radius of gyration: 14.85 Å; Cα contacts (8 Å, |Δi|>4): 56; chains: 1; bounding box: 36×23×54 Å